Protein AF-V6IVU5-F1 (afdb_monomer)

Radius of gyration: 19.55 Å; Cα contacts (8 Å, |Δi|>4): 40; chains: 1; bounding box: 38×29×60 Å

pLDDT: mean 74.34, std 10.77, range [46.62, 93.12]

Secondary structure (DSSP, 8-state):
---HHHHHHHHTTPPPHHHHHHHHHHHHHTTS----EEEEE-TTS-EEEEE--HHHHHHHHHHHHHHHHHHHHHTT-

Nearest PDB structures (foldseek):
  3elk-assembly1_B  TM=3.098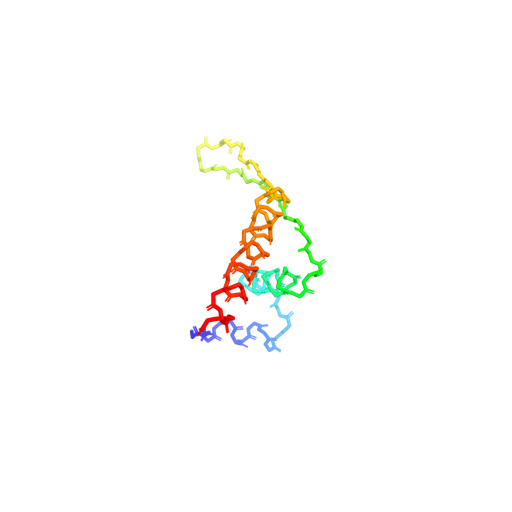E-01  e=1.554E-01  Thermoplasma acidophilum
  3hhh-assembly1_B  TM=3.307E-01  e=1.409E+00  Enterococcus faecalis
  6wc2-assembly2_C  TM=3.213E-01  e=1.146E+00  Homo sapiens
  4gs5-assembly1_A  TM=3.525E-01  e=1.617E+00  Dyadobacter fermentans DSM 18053
  1yyv-assembly1_B  TM=2.891E-01  e=1.988E+00  Salmonella enterica subsp. enterica serovar Typhimurium str. LT2

Organism: NCBI:txid1395513

Structure (mmCIF, N/CA/C/O backbone):
data_AF-V6IVU5-F1
#
_entry.id   AF-V6IVU5-F1
#
loop_
_atom_site.group_PDB
_atom_site.id
_atom_site.type_symbol
_atom_site.label_atom_id
_atom_site.label_alt_id
_atom_site.label_comp_id
_atom_site.label_asym_id
_atom_site.label_entity_id
_atom_site.label_seq_id
_atom_site.pdbx_PDB_ins_code
_atom_site.Cartn_x
_atom_site.Cartn_y
_atom_site.Cartn_z
_atom_site.occupancy
_atom_site.B_iso_or_equiv
_atom_site.auth_seq_id
_atom_site.auth_comp_id
_atom_site.auth_asym_id
_atom_site.auth_atom_id
_atom_site.pdbx_PDB_model_num
ATOM 1 N N . MET A 1 1 ? 17.858 -4.367 2.331 1.00 49.47 1 MET A N 1
ATOM 2 C CA . MET A 1 1 ? 19.138 -3.678 2.049 1.00 49.47 1 MET A CA 1
ATOM 3 C C . MET A 1 1 ? 18.943 -2.855 0.775 1.00 49.47 1 MET A C 1
ATOM 5 O O . MET A 1 1 ? 18.592 -3.448 -0.238 1.00 49.47 1 MET A O 1
ATOM 9 N N . LYS A 1 2 ? 19.022 -1.514 0.832 1.00 57.16 2 LYS A N 1
ATOM 10 C CA . LYS A 1 2 ? 18.907 -0.648 -0.366 1.00 57.16 2 LYS A CA 1
ATOM 11 C C . LYS A 1 2 ? 20.127 -0.881 -1.264 1.00 57.16 2 LYS A C 1
ATOM 13 O O . LYS A 1 2 ? 21.232 -1.009 -0.739 1.00 57.16 2 LYS A O 1
ATOM 18 N N . ASN A 1 3 ? 19.935 -0.985 -2.581 1.00 76.19 3 ASN A N 1
ATOM 19 C CA . ASN A 1 3 ? 21.072 -1.132 -3.491 1.00 76.19 3 ASN A CA 1
ATOM 20 C C . ASN A 1 3 ? 21.727 0.246 -3.740 1.00 76.19 3 ASN A C 1
ATOM 22 O O . ASN A 1 3 ? 21.175 1.291 -3.393 1.00 76.19 3 ASN A O 1
ATOM 26 N N . PHE A 1 4 ? 22.916 0.251 -4.340 1.00 75.81 4 PHE A N 1
ATOM 27 C CA . PHE A 1 4 ? 23.687 1.472 -4.594 1.00 75.81 4 PHE A CA 1
ATOM 28 C C . PHE A 1 4 ? 22.979 2.489 -5.517 1.00 75.81 4 PHE A C 1
ATOM 30 O O . PHE A 1 4 ? 23.133 3.696 -5.340 1.00 75.81 4 PHE A O 1
ATOM 37 N N . LEU A 1 5 ? 22.184 2.015 -6.478 1.00 72.00 5 LEU A N 1
ATOM 38 C CA . LEU A 1 5 ? 21.413 2.850 -7.405 1.00 72.00 5 LEU A CA 1
ATOM 39 C C . LEU A 1 5 ? 20.265 3.569 -6.689 1.00 72.00 5 LEU A C 1
ATOM 41 O O . LEU A 1 5 ? 20.061 4.754 -6.937 1.00 72.00 5 LEU A O 1
ATOM 45 N N . ASP A 1 6 ? 19.584 2.894 -5.758 1.00 68.12 6 ASP A N 1
ATOM 46 C CA . ASP A 1 6 ? 18.520 3.504 -4.947 1.00 68.12 6 ASP A CA 1
ATOM 47 C C . ASP A 1 6 ? 19.074 4.652 -4.091 1.00 68.12 6 ASP A C 1
ATOM 49 O O . ASP A 1 6 ? 18.484 5.726 -4.014 1.00 68.12 6 ASP A O 1
ATOM 53 N N . TYR A 1 7 ? 20.248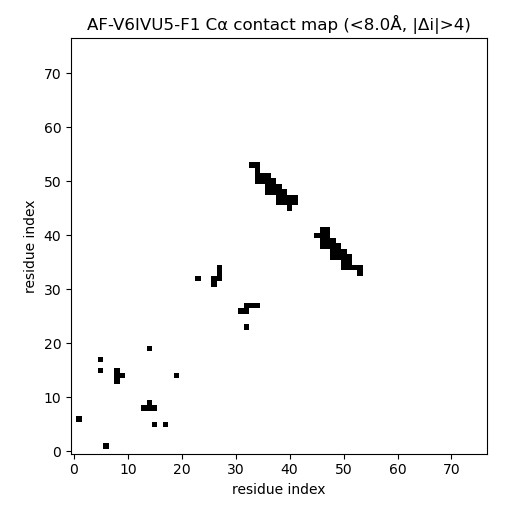 4.440 -3.485 1.00 72.62 7 TYR A N 1
ATOM 54 C CA . TYR A 1 7 ? 20.910 5.436 -2.640 1.00 72.62 7 TYR A CA 1
ATOM 55 C C . TYR A 1 7 ? 21.387 6.658 -3.437 1.00 72.62 7 TYR A C 1
ATOM 57 O O . TYR A 1 7 ? 21.287 7.796 -2.976 1.00 72.62 7 TYR A O 1
ATOM 65 N N . LYS A 1 8 ? 21.903 6.432 -4.651 1.00 76.62 8 LYS A N 1
ATOM 66 C CA . LYS A 1 8 ? 22.319 7.512 -5.549 1.00 76.62 8 LYS A CA 1
ATOM 67 C C . LYS A 1 8 ? 21.117 8.329 -6.035 1.00 76.62 8 LYS A C 1
ATOM 69 O O . LYS A 1 8 ? 21.167 9.552 -5.969 1.00 76.62 8 LYS A O 1
ATOM 74 N N . ALA A 1 9 ? 20.037 7.665 -6.446 1.00 73.94 9 ALA A N 1
ATOM 75 C CA . ALA A 1 9 ? 18.816 8.329 -6.896 1.00 73.94 9 ALA A CA 1
ATOM 76 C C . ALA A 1 9 ? 18.174 9.176 -5.783 1.00 73.94 9 ALA A C 1
ATOM 78 O O . ALA A 1 9 ? 17.787 10.316 -6.029 1.00 73.94 9 ALA A O 1
ATOM 79 N N . GLU A 1 10 ? 18.148 8.668 -4.546 1.00 74.06 10 GLU A N 1
ATOM 80 C CA . GLU A 1 10 ? 17.665 9.402 -3.368 1.00 74.06 10 GLU A CA 1
ATOM 81 C C . GLU A 1 10 ? 18.489 10.676 -3.105 1.00 74.06 10 GLU A C 1
ATOM 83 O O . GLU A 1 10 ? 17.921 11.738 -2.855 1.00 74.06 10 GLU A O 1
ATOM 88 N N . LYS A 1 11 ? 19.824 10.612 -3.235 1.00 77.50 11 LYS A N 1
ATOM 89 C CA . LYS A 1 11 ? 20.703 11.788 -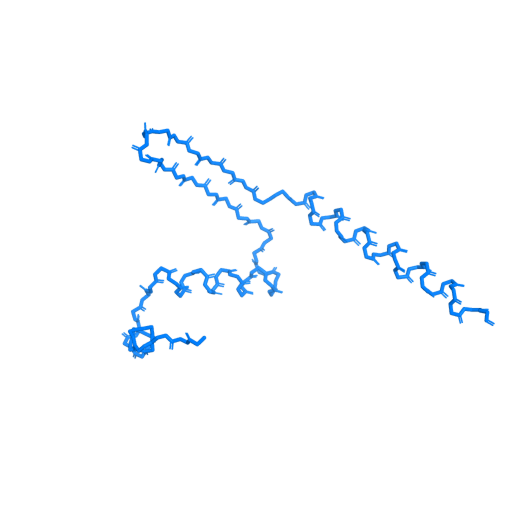3.098 1.00 77.50 11 LYS A CA 1
ATOM 90 C C . LYS A 1 11 ? 20.567 12.812 -4.226 1.00 77.50 11 LYS A C 1
ATOM 92 O O . LYS A 1 11 ? 20.794 13.994 -3.987 1.00 77.50 11 LYS A O 1
ATOM 97 N N . GLU A 1 12 ? 20.238 12.370 -5.434 1.00 84.62 12 GLU A N 1
ATOM 98 C CA . GLU A 1 12 ? 20.072 13.231 -6.614 1.00 84.62 12 GLU A CA 1
ATOM 99 C C . GLU A 1 12 ? 18.643 13.794 -6.740 1.00 84.62 12 GLU A C 1
ATOM 101 O O . GLU A 1 12 ? 18.347 14.514 -7.690 1.00 84.62 12 GLU A O 1
ATOM 106 N N . GLY A 1 13 ? 17.752 13.492 -5.784 1.00 79.31 13 GLY A N 1
ATOM 107 C CA . GLY A 1 13 ? 16.350 13.923 -5.819 1.00 79.31 13 GLY A CA 1
ATOM 108 C C . GLY A 1 13 ? 15.530 13.244 -6.922 1.00 79.31 13 GLY A C 1
ATOM 109 O O . GLY A 1 13 ? 14.479 13.746 -7.315 1.00 79.31 13 GLY A O 1
ATOM 110 N N . ILE A 1 14 ? 16.008 12.113 -7.443 1.00 82.62 14 ILE A N 1
ATOM 111 C CA . ILE A 1 14 ? 15.366 11.371 -8.526 1.00 82.62 14 ILE A CA 1
ATOM 112 C C . ILE A 1 14 ? 14.310 10.440 -7.930 1.00 82.62 14 ILE A C 1
ATOM 114 O O . ILE A 1 14 ? 14.612 9.553 -7.131 1.00 82.62 14 ILE A O 1
ATOM 118 N N . ILE A 1 15 ? 13.061 10.608 -8.366 1.00 80.75 15 ILE A N 1
ATOM 119 C CA . ILE A 1 15 ? 11.961 9.714 -7.998 1.00 80.75 15 ILE A CA 1
ATOM 120 C C . ILE A 1 15 ? 12.105 8.405 -8.781 1.00 80.75 15 ILE A C 1
ATOM 122 O O . ILE A 1 15 ? 12.049 8.391 -10.010 1.00 80.75 15 ILE A O 1
ATOM 126 N N . THR A 1 16 ? 12.262 7.293 -8.066 1.00 83.19 16 THR A N 1
ATOM 127 C CA . THR A 1 16 ? 12.294 5.943 -8.641 1.00 83.19 16 THR A CA 1
ATOM 128 C C . THR A 1 16 ? 10.964 5.221 -8.404 1.00 83.19 16 THR A C 1
ATOM 130 O O . THR A 1 16 ? 10.272 5.518 -7.426 1.00 83.19 16 THR A O 1
ATOM 133 N N . PRO A 1 17 ? 10.595 4.219 -9.225 1.00 78.50 17 PRO A N 1
ATOM 134 C CA . PRO A 1 17 ? 9.407 3.402 -8.962 1.00 78.50 17 PRO A CA 1
ATOM 135 C C . PRO A 1 17 ? 9.408 2.789 -7.555 1.00 78.50 17 PRO A C 1
ATOM 137 O O . PRO A 1 17 ? 8.383 2.771 -6.878 1.00 78.50 17 PRO A O 1
ATOM 140 N N . LYS A 1 18 ? 10.581 2.362 -7.072 1.00 79.75 18 LYS A N 1
ATOM 141 C CA . LYS A 1 18 ? 10.744 1.837 -5.717 1.00 79.75 18 LYS A CA 1
ATOM 142 C C . LYS A 1 18 ? 10.473 2.897 -4.650 1.00 79.75 18 LYS A C 1
ATOM 144 O O . LYS A 1 18 ? 9.726 2.615 -3.721 1.00 79.75 18 LYS A O 1
ATOM 149 N N . SER A 1 19 ? 11.011 4.112 -4.792 1.00 80.56 19 SER A N 1
ATOM 150 C CA . SER A 1 19 ? 10.742 5.185 -3.825 1.00 80.56 19 SER A CA 1
ATOM 151 C C . SER A 1 19 ? 9.270 5.595 -3.816 1.00 80.56 19 SER A C 1
ATOM 153 O O . SER A 1 19 ? 8.743 5.930 -2.763 1.00 80.56 19 SER A O 1
ATOM 155 N N . VAL A 1 20 ? 8.580 5.535 -4.963 1.00 81.50 20 VAL A N 1
ATOM 156 C CA . VAL A 1 20 ? 7.128 5.781 -5.027 1.00 81.50 20 VAL A CA 1
ATOM 157 C C . VAL A 1 20 ? 6.366 4.739 -4.210 1.00 81.50 20 VAL A C 1
ATOM 159 O O . VAL A 1 20 ? 5.507 5.108 -3.414 1.00 81.50 20 VAL A O 1
ATOM 162 N N . ILE A 1 21 ? 6.709 3.456 -4.352 1.00 79.88 21 ILE A N 1
ATOM 163 C CA . ILE A 1 21 ? 6.084 2.367 -3.588 1.00 79.88 21 ILE A CA 1
ATOM 164 C C . ILE A 1 21 ? 6.394 2.493 -2.090 1.00 79.88 21 ILE A C 1
ATOM 166 O O . ILE A 1 21 ? 5.484 2.392 -1.273 1.00 79.88 21 ILE A O 1
ATOM 170 N N . GLU A 1 22 ? 7.650 2.751 -1.715 1.00 84.19 22 GLU A N 1
ATOM 171 C CA . GLU A 1 22 ? 8.049 2.930 -0.309 1.00 84.19 22 GLU A CA 1
ATOM 172 C C . GLU A 1 22 ? 7.308 4.111 0.342 1.00 84.19 22 GLU A C 1
ATOM 174 O O . GLU A 1 22 ? 6.809 3.989 1.462 1.00 84.19 22 GLU A O 1
ATOM 179 N N . ASN A 1 23 ? 7.164 5.227 -0.379 1.00 83.75 23 ASN A N 1
ATOM 180 C CA . ASN A 1 23 ? 6.413 6.391 0.090 1.00 83.75 23 ASN A CA 1
ATOM 181 C C . ASN A 1 23 ? 4.912 6.107 0.208 1.00 83.75 23 ASN A C 1
ATOM 183 O O . ASN A 1 23 ? 4.293 6.536 1.179 1.00 83.75 23 ASN A O 1
ATOM 187 N N . LEU A 1 24 ? 4.329 5.369 -0.741 1.00 81.38 24 LEU A N 1
ATOM 188 C CA . LEU A 1 24 ? 2.926 4.962 -0.679 1.00 81.38 24 LEU A CA 1
ATOM 189 C C . LEU A 1 24 ? 2.665 4.060 0.534 1.00 81.38 24 LEU A C 1
ATOM 191 O O . LEU A 1 24 ? 1.727 4.308 1.283 1.00 81.38 24 LEU A O 1
ATOM 195 N N . ILE A 1 25 ? 3.525 3.067 0.775 1.00 82.88 25 ILE A N 1
ATOM 196 C CA . ILE A 1 25 ? 3.429 2.185 1.950 1.00 82.88 25 ILE A CA 1
ATOM 197 C C . ILE A 1 25 ? 3.520 2.999 3.243 1.00 82.88 25 ILE A C 1
ATOM 199 O O . ILE A 1 25 ? 2.739 2.785 4.168 1.00 82.88 25 ILE A O 1
ATOM 203 N N . LYS A 1 26 ? 4.452 3.955 3.309 1.00 84.31 26 LYS A N 1
ATOM 204 C CA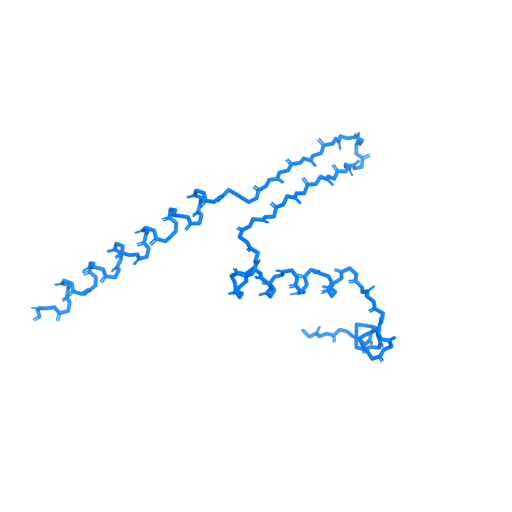 . LYS A 1 26 ? 4.580 4.850 4.460 1.00 84.31 26 LYS A CA 1
ATOM 205 C C . LYS A 1 26 ? 3.299 5.660 4.688 1.00 84.31 26 LYS A C 1
ATOM 207 O O . LYS A 1 26 ? 2.806 5.684 5.809 1.00 84.31 26 LYS A O 1
ATOM 212 N N . ALA A 1 27 ? 2.736 6.256 3.638 1.00 82.88 27 ALA A N 1
ATOM 213 C CA . ALA A 1 27 ? 1.511 7.046 3.728 1.00 82.88 27 ALA A CA 1
ATOM 214 C C . ALA A 1 27 ? 0.289 6.212 4.158 1.00 82.88 27 ALA A C 1
ATOM 216 O O . ALA A 1 27 ? -0.548 6.708 4.908 1.00 82.88 27 ALA A O 1
ATOM 217 N N . ILE A 1 28 ? 0.207 4.943 3.740 1.00 81.56 28 ILE A N 1
ATOM 218 C CA . ILE A 1 28 ? -0.817 3.996 4.213 1.00 81.56 28 ILE A CA 1
ATOM 219 C 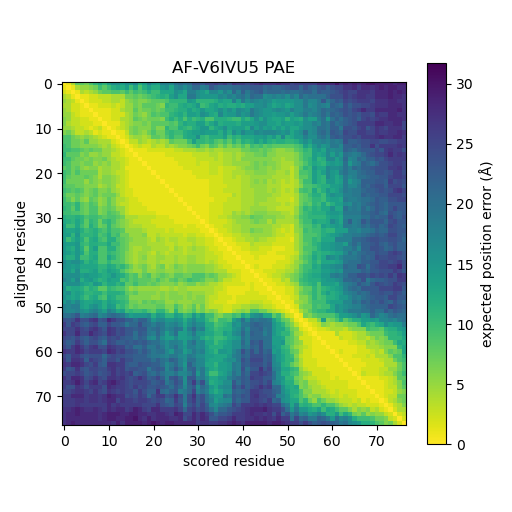C . ILE A 1 28 ? -0.647 3.733 5.715 1.00 81.56 28 ILE A C 1
ATOM 221 O O . ILE A 1 28 ? -1.602 3.851 6.475 1.00 81.56 28 ILE A O 1
ATOM 225 N N . ASN A 1 29 ? 0.576 3.431 6.164 1.00 81.00 29 ASN A N 1
ATOM 226 C CA . ASN A 1 29 ? 0.856 3.141 7.576 1.00 81.00 29 ASN A CA 1
ATOM 227 C C . ASN A 1 29 ? 0.642 4.352 8.497 1.00 81.00 29 ASN A C 1
ATOM 229 O O . ASN A 1 29 ? 0.283 4.188 9.659 1.00 81.00 29 ASN A O 1
ATOM 233 N N . GLU A 1 30 ? 0.864 5.563 7.988 1.00 89.62 30 GLU A N 1
ATOM 234 C CA . GLU A 1 30 ? 0.601 6.819 8.701 1.00 89.62 30 GLU A CA 1
ATOM 235 C C . GLU A 1 30 ? -0.887 7.220 8.670 1.00 89.62 30 GLU A C 1
ATOM 237 O O . GLU A 1 30 ? -1.253 8.245 9.242 1.00 89.62 30 GLU A O 1
ATOM 242 N N . GLY A 1 31 ? -1.750 6.437 8.011 1.00 82.38 31 GLY A N 1
ATOM 243 C CA . GLY A 1 31 ? -3.180 6.729 7.875 1.00 82.38 31 GLY A CA 1
ATOM 244 C C . GLY A 1 31 ? -3.490 7.915 6.956 1.00 82.38 31 GLY A C 1
ATOM 245 O O . GLY A 1 31 ? -4.609 8.414 6.956 1.00 82.38 31 GLY A O 1
ATOM 246 N N . LEU A 1 32 ? -2.513 8.383 6.171 1.00 84.88 32 LEU A N 1
ATOM 247 C CA . LEU A 1 32 ? -2.679 9.478 5.208 1.00 84.88 32 LEU A CA 1
ATOM 248 C C . LEU A 1 32 ? -3.355 9.010 3.911 1.00 84.88 32 LEU A C 1
ATOM 250 O O . LEU A 1 32 ? -3.905 9.823 3.169 1.00 84.88 32 LEU A O 1
ATOM 254 N N . VAL A 1 33 ? -3.285 7.709 3.622 1.00 80.94 33 VAL A N 1
ATOM 255 C CA . VAL A 1 33 ? -3.925 7.064 2.472 1.00 80.94 33 VAL A CA 1
ATOM 256 C C . VAL A 1 33 ? -4.777 5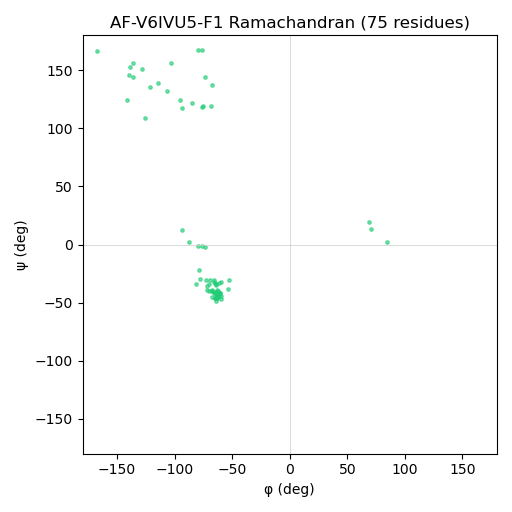.912 2.981 1.00 80.94 33 VAL A C 1
ATOM 258 O O . VAL A 1 33 ? -4.253 4.887 3.404 1.00 80.94 33 VAL A O 1
ATOM 261 N N . GLU A 1 34 ? -6.094 6.081 2.917 1.00 79.31 34 GLU A N 1
ATOM 262 C CA . GLU A 1 34 ? -7.045 5.052 3.352 1.00 79.31 34 GLU A CA 1
ATOM 263 C C . GLU A 1 34 ? -7.272 3.979 2.288 1.00 79.31 34 GLU A C 1
ATOM 265 O O . GLU A 1 34 ? -7.489 2.818 2.619 1.00 79.31 34 GLU A O 1
ATOM 270 N N . ASN A 1 35 ? -7.229 4.362 1.007 1.00 77.00 35 ASN A N 1
ATOM 271 C CA . ASN A 1 35 ? -7.530 3.467 -0.103 1.00 77.00 35 ASN A CA 1
ATOM 272 C C . ASN A 1 35 ? -6.578 3.687 -1.282 1.00 77.00 35 ASN A C 1
ATOM 274 O O . ASN A 1 35 ? -6.190 4.815 -1.589 1.00 77.00 35 ASN A O 1
ATOM 278 N N . VAL A 1 36 ? -6.252 2.604 -1.985 1.00 77.00 36 VAL A N 1
ATOM 279 C CA . VAL A 1 36 ? -5.444 2.608 -3.209 1.00 77.00 36 VAL A CA 1
ATOM 280 C C . VAL A 1 36 ? -6.246 1.986 -4.340 1.00 77.00 36 VAL A C 1
ATOM 282 O O . VAL A 1 36 ? -6.842 0.930 -4.162 1.00 77.00 36 VAL A O 1
ATOM 285 N N . VAL A 1 37 ? -6.218 2.614 -5.515 1.00 79.44 37 VAL A N 1
ATOM 286 C CA . VAL A 1 37 ? -6.784 2.081 -6.761 1.00 79.44 37 VAL A CA 1
ATOM 287 C C . VAL A 1 37 ? -5.642 1.829 -7.739 1.00 79.44 37 VAL A C 1
ATOM 289 O O . VAL A 1 37 ? -4.739 2.657 -7.858 1.00 79.44 37 VAL A O 1
ATOM 292 N N . PHE A 1 38 ? -5.682 0.713 -8.463 1.00 81.25 38 PHE A N 1
ATOM 293 C CA . PHE A 1 38 ? -4.756 0.442 -9.558 1.00 81.25 38 PHE A CA 1
ATOM 294 C C . PHE A 1 38 ? -5.497 0.061 -10.839 1.00 81.25 38 PHE A C 1
ATOM 296 O O . PHE A 1 38 ? -6.579 -0.522 -10.810 1.00 81.25 38 PHE A O 1
ATOM 303 N N . CYS A 1 39 ? -4.874 0.378 -11.971 1.00 79.31 39 CYS A N 1
ATOM 304 C CA . CYS A 1 39 ? -5.272 -0.059 -13.300 1.00 79.31 39 CYS A CA 1
ATOM 305 C C . CYS A 1 39 ? -3.996 -0.362 -14.089 1.00 79.31 39 CYS A C 1
ATOM 307 O O . CYS A 1 39 ? -3.104 0.482 -14.176 1.00 79.31 39 CYS A O 1
ATOM 309 N N . VAL A 1 40 ? -3.882 -1.575 -14.618 1.00 82.50 40 VAL A N 1
ATOM 310 C CA . VAL A 1 40 ? -2.706 -2.061 -15.343 1.00 82.50 40 VAL A CA 1
ATOM 311 C C . VAL A 1 40 ? -3.138 -2.808 -16.597 1.00 82.50 40 VAL A C 1
ATOM 313 O O . VAL A 1 40 ? -4.140 -3.519 -16.596 1.00 82.50 40 VAL A O 1
ATOM 316 N N . LYS A 1 41 ? -2.361 -2.664 -17.671 1.00 89.56 41 LYS A N 1
ATOM 317 C CA . LYS A 1 41 ? -2.493 -3.493 -18.869 1.00 89.56 41 LYS A CA 1
ATOM 318 C C . LYS A 1 41 ? -1.502 -4.647 -18.775 1.00 89.56 41 LYS A C 1
ATOM 320 O O . LYS A 1 41 ? -0.314 -4.403 -18.577 1.00 89.56 41 LYS A O 1
ATOM 325 N N . THR A 1 42 ? -1.984 -5.878 -18.877 1.00 90.81 42 THR A N 1
ATOM 326 C CA . THR A 1 42 ? -1.140 -7.076 -18.854 1.00 90.81 42 THR A CA 1
ATOM 327 C C . THR A 1 42 ? -0.425 -7.268 -20.189 1.00 90.81 42 THR A C 1
ATOM 329 O O . THR A 1 42 ? -0.764 -6.633 -21.192 1.00 90.81 42 THR A O 1
ATOM 332 N N . GLU A 1 43 ? 0.562 -8.163 -20.211 1.00 89.50 43 GLU A N 1
ATOM 333 C CA . GLU A 1 43 ? 1.276 -8.547 -21.436 1.00 89.50 43 GLU A CA 1
ATOM 334 C C . GLU A 1 43 ? 0.331 -9.144 -22.493 1.00 89.50 43 GLU A C 1
ATOM 336 O O . GLU A 1 43 ? 0.494 -8.875 -23.680 1.00 89.50 43 GLU A O 1
ATOM 341 N N . ASP A 1 44 ? -0.728 -9.833 -22.055 1.00 93.12 44 ASP A N 1
ATOM 342 C CA . ASP A 1 44 ? -1.788 -10.382 -22.916 1.00 93.12 44 ASP A CA 1
ATOM 343 C C . ASP A 1 44 ? -2.745 -9.309 -23.469 1.00 93.12 44 ASP A C 1
ATOM 345 O O . ASP A 1 44 ? -3.665 -9.595 -24.234 1.00 93.12 44 ASP A O 1
ATOM 349 N N . GLY A 1 45 ? -2.549 -8.048 -23.080 1.00 90.75 45 GLY A N 1
ATOM 350 C CA . GLY A 1 45 ? -3.351 -6.915 -23.523 1.00 90.75 45 GLY A CA 1
ATOM 351 C C . GLY A 1 45 ? -4.638 -6.686 -22.729 1.00 90.75 45 GLY A C 1
ATOM 352 O O . GLY A 1 45 ? -5.363 -5.740 -23.047 1.00 90.75 45 GLY A O 1
ATOM 353 N N . GLU A 1 46 ? -4.901 -7.482 -21.691 1.00 91.12 46 GLU A N 1
ATOM 354 C CA . GLU A 1 46 ? -6.051 -7.311 -20.803 1.00 91.12 46 GLU A CA 1
ATOM 355 C C . GLU A 1 46 ? -5.861 -6.113 -19.868 1.00 91.12 46 GLU A C 1
ATOM 357 O O . GLU A 1 46 ? -4.761 -5.847 -19.385 1.00 91.12 46 GLU A O 1
ATOM 362 N N . ILE A 1 47 ? -6.948 -5.402 -19.565 1.00 85.88 47 ILE A N 1
ATOM 363 C CA . ILE A 1 47 ? -6.951 -4.357 -18.538 1.00 85.88 47 ILE A CA 1
ATOM 364 C C . ILE A 1 47 ? -7.397 -4.979 -17.214 1.00 85.88 47 ILE A C 1
ATOM 366 O O . ILE A 1 47 ? -8.532 -5.436 -17.097 1.00 85.88 47 ILE A O 1
ATOM 370 N N . LYS A 1 48 ? -6.516 -4.968 -16.210 1.00 71.44 48 LYS A N 1
ATOM 371 C CA . LYS A 1 48 ? -6.820 -5.359 -14.829 1.00 71.44 48 LYS A CA 1
ATOM 372 C C . LYS A 1 48 ? -6.878 -4.121 -13.954 1.00 71.44 48 LYS A C 1
ATOM 374 O O . LYS A 1 48 ? -5.975 -3.291 -13.987 1.00 71.44 48 LYS A O 1
ATOM 379 N N . TYR A 1 49 ? -7.918 -4.014 -13.146 1.00 74.81 49 TYR A N 1
ATOM 380 C CA . TYR A 1 49 ? -8.065 -2.944 -12.172 1.00 74.81 49 TYR A CA 1
ATOM 381 C C . TYR A 1 49 ? -8.560 -3.508 -10.847 1.00 74.81 49 TYR A C 1
ATOM 383 O O . TYR A 1 49 ? -9.169 -4.575 -10.800 1.00 74.81 49 TYR A O 1
ATOM 391 N N . GLY A 1 50 ? -8.278 -2.791 -9.769 1.00 72.12 50 GLY A N 1
ATOM 392 C CA . GLY A 1 50 ? -8.692 -3.166 -8.428 1.00 72.12 50 GLY A CA 1
ATOM 393 C C . GLY A 1 50 ? -8.493 -2.013 -7.461 1.00 72.12 50 GLY A C 1
ATOM 394 O O . GLY A 1 50 ? -7.834 -1.021 -7.779 1.00 72.12 50 GLY A O 1
ATOM 395 N N . TYR A 1 51 ? -9.080 -2.140 -6.283 1.00 77.69 51 TYR A N 1
ATOM 396 C CA . TYR A 1 51 ? -8.916 -1.187 -5.200 1.00 77.69 51 TYR A CA 1
ATOM 397 C C . TYR A 1 51 ? -8.773 -1.937 -3.878 1.00 77.69 51 TYR A C 1
ATOM 399 O O . TYR A 1 51 ? -9.240 -3.068 -3.753 1.00 77.69 51 TYR A O 1
ATOM 407 N N . SER A 1 52 ? -8.087 -1.340 -2.906 1.00 70.88 52 SER A N 1
ATOM 408 C CA . SER A 1 52 ? -8.092 -1.859 -1.540 1.00 70.88 52 SER A CA 1
ATOM 409 C C . SER A 1 52 ? -9.489 -1.659 -0.952 1.00 70.88 52 SER A C 1
ATOM 411 O O . SER A 1 52 ? -9.955 -0.524 -0.864 1.00 70.88 52 SER A O 1
ATOM 413 N N . GLU A 1 53 ? -10.169 -2.741 -0.579 1.00 65.81 53 GLU A N 1
ATOM 414 C CA . GLU A 1 53 ? -11.495 -2.656 0.034 1.00 65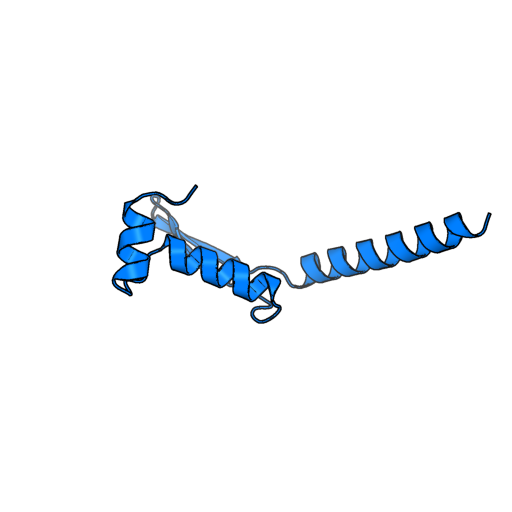.81 53 GLU A CA 1
ATOM 415 C C . GLU A 1 53 ? -11.370 -2.226 1.500 1.00 65.81 53 GLU A C 1
ATOM 417 O O . GLU A 1 53 ? -10.783 -2.935 2.322 1.00 65.81 53 GLU A O 1
ATOM 422 N N . GLN A 1 54 ? -11.957 -1.073 1.831 1.00 56.50 54 GLN A N 1
ATOM 423 C CA . GLN A 1 54 ? -12.068 -0.560 3.200 1.00 56.50 54 GLN A CA 1
ATOM 424 C C . GLN A 1 54 ? -12.691 -1.603 4.147 1.00 56.50 54 GLN A C 1
ATOM 426 O O . GLN A 1 54 ? -12.314 -1.684 5.313 1.00 56.50 54 GLN A O 1
ATOM 431 N N . ASP A 1 55 ? -13.569 -2.457 3.620 1.00 54.62 55 ASP A N 1
ATOM 432 C CA . ASP A 1 55 ? -14.271 -3.520 4.339 1.00 54.62 55 ASP A CA 1
ATOM 433 C C . ASP A 1 55 ? -13.321 -4.596 4.888 1.00 54.62 55 ASP A C 1
ATOM 435 O O . ASP A 1 55 ? -13.543 -5.108 5.984 1.00 54.62 55 ASP A O 1
ATOM 439 N N . GLN A 1 56 ? -12.217 -4.910 4.195 1.00 58.72 56 GLN A N 1
ATOM 440 C CA . GLN A 1 56 ? -11.210 -5.847 4.714 1.00 58.72 56 GLN A CA 1
ATOM 441 C C . GLN A 1 56 ? -10.417 -5.229 5.868 1.00 58.72 56 GLN A C 1
ATOM 443 O O . GLN A 1 56 ? -10.090 -5.910 6.841 1.00 58.72 56 GLN A O 1
ATOM 448 N N . LEU A 1 57 ? -10.149 -3.924 5.790 1.00 56.91 57 LEU A N 1
ATOM 449 C CA . LEU A 1 57 ? -9.473 -3.177 6.846 1.00 56.91 57 LEU A CA 1
ATOM 450 C C . LEU A 1 57 ? -10.387 -2.988 8.070 1.00 56.91 57 LEU A C 1
ATOM 452 O O . LEU A 1 57 ? -9.944 -3.150 9.205 1.00 56.91 57 LEU A O 1
ATOM 456 N N . GLN A 1 58 ? -11.678 -2.728 7.849 1.00 54.28 58 GLN A N 1
ATOM 457 C CA . GLN A 1 58 ? -12.705 -2.680 8.891 1.00 54.28 58 GLN A CA 1
ATOM 458 C C . GLN A 1 58 ? -12.914 -4.051 9.541 1.00 54.28 58 GLN A C 1
ATOM 460 O O . GLN A 1 58 ? -12.991 -4.132 10.764 1.00 54.28 58 GLN A O 1
ATOM 465 N N . ALA A 1 59 ? -12.939 -5.137 8.761 1.00 57.88 59 ALA A N 1
ATOM 466 C CA . ALA A 1 59 ? -13.006 -6.499 9.285 1.00 57.88 59 ALA A CA 1
ATOM 467 C C . ALA A 1 59 ? -11.779 -6.845 10.144 1.00 57.88 59 ALA A C 1
ATOM 469 O O . ALA A 1 59 ? -11.928 -7.450 11.205 1.00 57.88 59 ALA A O 1
ATOM 470 N N . LEU A 1 60 ? -10.578 -6.413 9.739 1.00 60.91 60 LEU A N 1
ATOM 471 C CA . LEU A 1 60 ? -9.358 -6.571 10.534 1.00 60.91 60 LEU A CA 1
ATOM 472 C C . LEU A 1 60 ? -9.415 -5.751 11.837 1.00 60.91 60 LEU A C 1
ATOM 474 O O . LEU A 1 60 ? -9.049 -6.253 12.899 1.00 60.91 60 LEU A O 1
ATOM 478 N N . GLY A 1 61 ? -9.925 -4.517 11.773 1.00 61.22 61 GLY A N 1
ATOM 479 C CA . GLY A 1 61 ? -10.138 -3.665 12.946 1.00 61.22 61 GLY A CA 1
ATOM 480 C C . GLY A 1 61 ? -11.150 -4.253 13.934 1.00 61.22 61 GLY A C 1
ATOM 481 O O . GLY A 1 61 ? -10.897 -4.283 15.137 1.00 61.22 61 GLY A O 1
ATOM 482 N N . LEU A 1 62 ? -12.266 -4.792 13.433 1.00 66.31 62 LEU A N 1
ATOM 483 C CA . LEU A 1 62 ? -13.258 -5.507 14.241 1.00 66.31 62 LEU A CA 1
ATOM 484 C C . LEU A 1 62 ? -12.667 -6.774 14.874 1.00 66.31 62 LEU A C 1
ATOM 486 O O . LEU A 1 62 ? -12.951 -7.072 16.034 1.00 66.31 62 LEU A O 1
ATOM 490 N N . PHE A 1 63 ? -11.818 -7.497 14.139 1.00 63.88 63 PHE A N 1
ATOM 491 C CA . PHE A 1 63 ? -11.145 -8.692 14.639 1.00 63.88 63 PHE A CA 1
ATOM 492 C C . PHE A 1 63 ? -10.188 -8.377 15.798 1.00 63.88 63 PHE A C 1
ATOM 494 O O . PHE A 1 63 ? -10.241 -9.050 16.828 1.00 63.88 63 PHE A O 1
ATOM 501 N N . GLU A 1 64 ? -9.358 -7.334 15.686 1.00 69.56 64 GLU A N 1
ATOM 502 C CA . GLU A 1 64 ? -8.454 -6.955 16.784 1.00 69.56 64 GLU A CA 1
ATOM 503 C C . GLU A 1 64 ? -9.182 -6.357 17.997 1.00 69.56 64 GLU A C 1
ATOM 505 O O . GLU A 1 64 ? -8.811 -6.627 19.143 1.00 69.56 64 GLU A O 1
ATOM 510 N N . ALA A 1 65 ? -10.272 -5.613 17.782 1.00 72.06 65 ALA A N 1
ATOM 511 C CA . ALA A 1 65 ? -11.110 -5.138 18.882 1.00 72.06 65 ALA A CA 1
ATOM 512 C C . ALA A 1 65 ? -11.733 -6.312 19.662 1.00 72.06 65 ALA A C 1
ATOM 514 O O . ALA A 1 65 ? -11.700 -6.332 20.893 1.00 72.06 65 ALA A O 1
ATOM 515 N N . GLY A 1 66 ? -12.237 -7.328 18.952 1.00 70.00 66 GLY A N 1
ATOM 516 C CA . GLY A 1 66 ? -12.784 -8.543 19.562 1.00 70.00 66 GLY A CA 1
ATOM 517 C C . GLY A 1 66 ? -11.734 -9.363 20.318 1.00 70.00 66 GLY A C 1
ATOM 518 O O . GLY A 1 66 ? -11.992 -9.828 21.426 1.00 70.00 66 GLY A O 1
ATOM 519 N N . LYS A 1 67 ? -10.527 -9.498 19.760 1.00 73.38 67 LYS A N 1
ATOM 520 C CA . LYS A 1 67 ? -9.404 -10.184 20.415 1.00 73.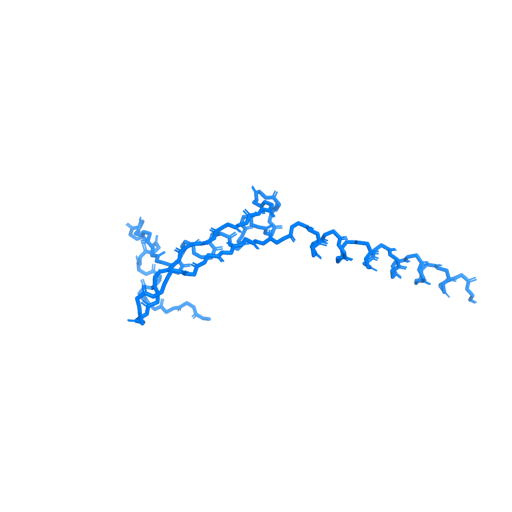38 67 LYS A CA 1
ATOM 521 C C . LYS A 1 67 ? -8.956 -9.471 21.691 1.00 73.38 67 LYS A C 1
ATOM 523 O O . LYS A 1 67 ? -8.699 -10.136 22.689 1.00 73.38 67 LYS A O 1
ATOM 528 N N . THR A 1 68 ? -8.901 -8.141 21.681 1.00 72.94 68 THR A N 1
ATOM 529 C CA . THR A 1 68 ? -8.549 -7.344 22.866 1.00 72.94 68 THR A CA 1
ATOM 530 C C . THR A 1 68 ? -9.563 -7.533 23.992 1.00 72.94 68 THR A C 1
ATOM 532 O O . THR A 1 68 ? -9.154 -7.750 25.127 1.00 72.94 68 THR A O 1
ATOM 535 N N . LEU A 1 69 ? -10.865 -7.527 23.679 1.00 73.75 69 LEU A N 1
ATOM 536 C CA . LEU A 1 69 ? -11.925 -7.786 24.661 1.00 73.75 69 LEU A CA 1
ATOM 537 C C . LEU A 1 69 ? -11.819 -9.194 25.263 1.00 73.75 69 LEU A C 1
ATOM 539 O O . LEU A 1 69 ? -11.901 -9.363 26.475 1.00 73.75 69 LEU A O 1
ATOM 543 N N . LEU A 1 70 ? -11.573 -10.201 24.421 1.00 69.94 70 LEU A N 1
ATOM 54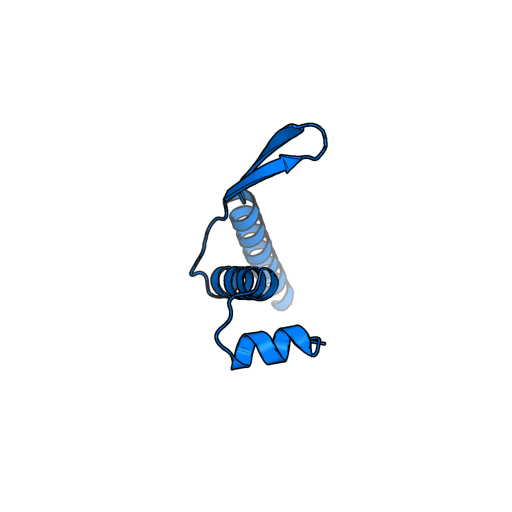4 C CA . LEU A 1 70 ? -11.383 -11.581 24.874 1.00 69.94 70 LEU A CA 1
ATOM 545 C C . LEU A 1 70 ? -10.169 -11.727 25.793 1.00 69.94 70 LEU A C 1
ATOM 547 O O . LEU A 1 70 ? -10.252 -12.405 26.810 1.00 69.94 70 LEU A O 1
ATOM 551 N N . LEU A 1 71 ? -9.046 -11.094 25.451 1.00 74.69 71 LEU A N 1
ATOM 552 C CA . LEU A 1 71 ? -7.843 -11.136 26.281 1.00 74.69 71 LEU A CA 1
ATOM 553 C C . LEU A 1 71 ? -8.044 -10.385 27.603 1.00 74.69 71 LEU A C 1
ATOM 555 O O . LEU A 1 71 ? -7.650 -10.899 28.643 1.00 74.69 71 LEU A O 1
ATOM 559 N N . SER A 1 72 ? -8.729 -9.236 27.594 1.00 68.50 72 SER A N 1
ATOM 560 C CA . SER A 1 72 ? -9.049 -8.515 28.832 1.00 68.50 72 SER A CA 1
ATOM 561 C C . SER A 1 72 ? -10.010 -9.277 29.745 1.00 68.50 72 SER A C 1
ATOM 563 O O . SER A 1 72 ? -9.886 -9.179 30.962 1.00 68.50 72 SER A O 1
ATOM 565 N N . ASP A 1 73 ? -10.933 -10.060 29.181 1.00 68.31 73 ASP A N 1
ATOM 566 C CA . ASP A 1 73 ? -11.823 -10.929 29.960 1.00 68.31 73 ASP A CA 1
ATOM 567 C C . ASP A 1 73 ? -11.075 -12.147 30.532 1.00 68.31 73 ASP A C 1
ATOM 569 O O . ASP A 1 73 ? -11.421 -12.649 31.603 1.00 68.31 73 ASP A O 1
ATOM 573 N N . MET A 1 74 ? -10.033 -12.621 29.840 1.00 61.84 74 MET A N 1
ATOM 574 C CA . MET A 1 74 ? -9.189 -13.733 30.288 1.00 61.84 74 MET A CA 1
ATOM 575 C C . MET A 1 74 ? -8.168 -13.329 31.361 1.00 61.84 74 MET A C 1
ATOM 577 O O . MET A 1 74 ? -7.854 -14.155 32.212 1.00 61.84 74 MET A O 1
ATOM 581 N N . ASP A 1 75 ? -7.699 -12.079 31.364 1.00 55.31 75 ASP A N 1
ATOM 582 C CA . ASP A 1 75 ? -6.772 -11.538 32.374 1.00 55.31 75 ASP A CA 1
ATOM 583 C C . ASP A 1 75 ? -7.458 -11.212 33.727 1.00 55.31 75 ASP A C 1
ATOM 585 O O . ASP A 1 75 ? -6.799 -10.787 34.679 1.00 55.31 75 ASP A O 1
ATOM 589 N N . CYS A 1 76 ? -8.779 -11.413 33.842 1.00 52.56 76 CYS A N 1
ATOM 590 C CA . CYS A 1 76 ? -9.559 -11.234 35.077 1.00 52.56 76 CYS A CA 1
ATOM 591 C C . CYS A 1 76 ? -9.747 -12.515 35.928 1.00 52.56 76 CYS A C 1
ATOM 593 O O . CYS A 1 76 ? -10.540 -12.491 36.875 1.00 52.56 76 CYS A O 1
ATOM 595 N N . TYR A 1 77 ? -9.016 -13.599 35.643 1.00 46.62 77 TYR A N 1
ATOM 596 C CA . TYR A 1 77 ? -8.922 -14.820 36.469 1.00 46.62 77 TYR A CA 1
ATOM 597 C C . TYR A 1 77 ? -7.486 -15.078 36.935 1.00 46.62 77 TYR A C 1
ATOM 599 O O . TYR A 1 77 ? -7.336 -15.637 38.048 1.00 46.62 77 TYR A O 1
#

Foldseek 3Di:
DDDPVNVVCVVVVHDDPVNVVVVVVVCVVVVVDQKDKDWDQDPVRDIDIDMDDNVVVVVVVVVVVVVVVVVVVVVVD

Mean predicted aligned error: 12.49 Å

Sequence (77 aa):
MKNFLDYKAEKEGIITPKSVIENLIKAINEGLVENVVFCVKTEDGEIKYGYSEQDQLQALGLFEAGKTLLLSDMDCY

Solvent-accessible surface area (backbone atoms only — not comparable to full-atom values): 4735 Å² total; per-residue (Å²): 133,86,53,73,66,59,56,51,31,60,74,70,72,48,90,43,77,65,56,54,51,54,51,50,54,50,33,39,76,73,65,76,40,86,67,54,77,52,76,45,72,47,95,89,66,48,80,48,68,55,62,59,60,62,64,60,57,49,51,51,51,53,49,52,54,52,50,50,52,52,50,59,64,58,72,73,115